Protein AF-A0A5B7UZH3-F1 (afdb_monomer)

Radius of gyration: 32.13 Å; Cα contacts (8 Å, |Δi|>4): 38; chains: 1; bounding box: 110×50×33 Å

pLDDT: mean 80.74, std 13.93, range [48.56, 95.25]

Mean predicted aligned error: 13.32 Å

Foldseek 3Di:
DPPVVVVVVVVVVVVVLQVLVCVQQVDGDAADCLVPDPVCSVVVVVVCSVVLSPDDNVVSVVVRVVRVVNNVVSVVVVCVVPPPPPPPPPPPPDPDDDDPPPPDDDDDDD

Sequence (110 aa):
MAPGSAYTAAATALRAAHAAYESRFGHAFVICLDATAPSEALDHLLASLRDRLGNDPEEELAVAADELRRAARARLTRLVHNWPEISVPRPSRQPDPPRPTRSDSPYVPV

Solvent-accessible surface area (backbone atoms only — not comparable to full-atom values): 6925 Å² total; per-residue (Å²): 132,62,72,69,60,56,52,52,50,51,54,48,52,52,51,51,51,52,52,53,42,28,73,72,63,75,46,81,92,59,77,54,56,88,88,46,56,81,89,46,38,62,59,51,50,54,52,51,53,60,54,56,67,71,49,54,64,71,60,43,51,54,52,38,52,50,23,48,51,49,40,50,49,54,50,49,51,52,49,64,73,64,51,71,80,76,74,69,76,72,76,74,80,70,76,77,77,79,76,81,79,84,76,84,80,89,83,82,82,133

Structure (mmCIF, N/CA/C/O backbone):
data_AF-A0A5B7UZH3-F1
#
_entry.id   AF-A0A5B7UZH3-F1
#
loop_
_atom_site.group_PDB
_atom_site.id
_atom_site.type_symbol
_atom_site.label_atom_id
_atom_site.label_alt_id
_atom_site.label_comp_id
_atom_site.label_asym_id
_atom_site.label_entity_id
_atom_site.label_seq_id
_atom_site.pdbx_PDB_ins_code
_atom_site.Cartn_x
_atom_site.Cartn_y
_atom_site.Cartn_z
_atom_site.occupancy
_atom_site.B_iso_or_equiv
_atom_site.auth_seq_id
_atom_site.auth_comp_id
_atom_site.auth_asym_id
_atom_site.auth_atom_id
_atom_site.pdbx_PDB_model_num
ATOM 1 N N . MET A 1 1 ? -21.739 18.594 -14.049 1.00 48.56 1 MET A N 1
ATOM 2 C CA . MET A 1 1 ? -20.705 18.440 -13.002 1.00 48.56 1 MET A CA 1
ATOM 3 C C . MET A 1 1 ? -19.355 18.493 -13.698 1.00 48.56 1 MET A C 1
ATOM 5 O O . MET A 1 1 ? -19.116 17.663 -14.564 1.00 48.56 1 MET A O 1
ATOM 9 N N . ALA A 1 2 ? -18.550 19.531 -13.459 1.00 52.09 2 ALA A N 1
ATOM 10 C CA . ALA A 1 2 ? -17.268 19.679 -14.149 1.00 52.09 2 ALA A CA 1
ATOM 11 C C . ALA A 1 2 ? -16.309 18.552 -13.713 1.00 52.09 2 ALA A C 1
ATOM 13 O O . ALA A 1 2 ? -16.268 18.246 -12.519 1.00 52.09 2 ALA A O 1
ATOM 14 N N . PRO A 1 3 ? -15.524 17.952 -14.627 1.00 57.19 3 PRO A N 1
ATOM 15 C CA . PRO A 1 3 ? -14.655 16.807 -14.323 1.00 57.19 3 PRO A CA 1
ATOM 16 C C . PRO A 1 3 ? -13.664 17.072 -13.171 1.00 57.19 3 PRO A C 1
ATOM 18 O O . PRO A 1 3 ? -13.285 16.147 -12.457 1.00 57.19 3 PRO A O 1
ATOM 21 N N . GLY A 1 4 ? -13.329 18.341 -12.905 1.00 61.81 4 GLY A N 1
ATOM 22 C CA . GLY A 1 4 ? -12.501 18.741 -11.765 1.00 61.81 4 GLY A CA 1
ATOM 23 C C . GLY A 1 4 ? -13.113 18.468 -10.383 1.00 61.81 4 GLY A C 1
ATOM 24 O O . GLY A 1 4 ? -12.364 18.185 -9.454 1.00 61.81 4 GLY A O 1
ATOM 25 N N . SER A 1 5 ? -14.444 18.485 -10.218 1.00 64.19 5 SER A N 1
ATOM 26 C CA . SER A 1 5 ? -15.065 18.240 -8.900 1.00 64.19 5 SER A CA 1
ATOM 27 C C . SER A 1 5 ? -15.171 16.750 -8.553 1.00 64.19 5 SER A C 1
ATOM 29 O O . SER A 1 5 ? -15.181 16.382 -7.381 1.00 64.19 5 SER A O 1
ATOM 31 N N . ALA A 1 6 ? -15.247 15.878 -9.561 1.00 65.69 6 ALA A N 1
ATOM 32 C CA . ALA A 1 6 ? -15.199 14.431 -9.357 1.00 65.69 6 ALA A CA 1
ATOM 33 C C . ALA A 1 6 ? -13.780 13.983 -8.968 1.00 65.69 6 ALA A C 1
ATOM 35 O O . ALA A 1 6 ? -13.614 13.154 -8.076 1.00 65.69 6 ALA A O 1
ATOM 36 N N . TYR A 1 7 ? -12.755 14.599 -9.568 1.00 77.25 7 TYR A N 1
ATOM 37 C CA . TYR A 1 7 ? -11.355 14.354 -9.220 1.00 77.25 7 TYR A CA 1
ATOM 38 C C . TYR A 1 7 ? -11.030 14.759 -7.772 1.00 77.25 7 TYR A C 1
ATOM 40 O O . TYR A 1 7 ? -10.359 14.019 -7.053 1.00 77.25 7 TYR A O 1
ATOM 48 N N . THR A 1 8 ? -11.555 15.893 -7.292 1.00 81.31 8 THR A N 1
ATOM 49 C CA . THR A 1 8 ? -11.352 16.323 -5.897 1.00 81.31 8 THR A CA 1
ATOM 50 C C . THR A 1 8 ? -12.084 15.434 -4.892 1.00 81.31 8 THR A C 1
ATOM 52 O O . THR A 1 8 ? -11.525 15.135 -3.832 1.00 81.31 8 THR A O 1
ATOM 55 N N . ALA A 1 9 ? -13.288 14.958 -5.225 1.00 82.06 9 ALA A N 1
ATOM 56 C CA . ALA A 1 9 ? -14.021 13.993 -4.408 1.00 82.06 9 ALA A CA 1
ATOM 57 C C . ALA A 1 9 ? -13.272 12.652 -4.315 1.00 82.06 9 ALA A C 1
ATOM 59 O O . ALA A 1 9 ? -13.053 12.149 -3.213 1.00 82.06 9 ALA A O 1
ATOM 60 N N . ALA A 1 10 ? -12.790 12.124 -5.445 1.00 80.75 10 ALA A N 1
ATOM 61 C CA . ALA A 1 10 ? -11.999 10.894 -5.487 1.00 80.75 10 ALA A CA 1
ATOM 62 C C . ALA A 1 10 ? -10.692 11.014 -4.683 1.00 80.75 10 ALA A C 1
ATOM 64 O O . ALA A 1 10 ? -10.387 10.152 -3.860 1.00 80.75 10 ALA A O 1
ATOM 65 N N . ALA A 1 11 ? -9.957 12.118 -4.845 1.00 83.25 11 ALA A N 1
ATOM 66 C CA . ALA A 1 11 ? -8.736 12.371 -4.082 1.00 83.25 11 ALA A CA 1
ATOM 67 C C . ALA A 1 11 ? -9.003 12.482 -2.570 1.00 83.25 11 ALA A C 1
ATOM 69 O O . ALA A 1 11 ? -8.182 12.065 -1.756 1.00 83.25 11 ALA A O 1
ATOM 70 N N . THR A 1 12 ? -10.155 13.033 -2.182 1.00 88.69 12 THR A N 1
ATOM 71 C CA . THR A 1 12 ? -10.569 13.119 -0.775 1.00 88.69 12 THR A CA 1
ATOM 72 C C . THR A 1 12 ? -10.903 11.747 -0.206 1.00 88.69 12 THR A C 1
ATOM 74 O O . THR A 1 12 ? -10.424 11.416 0.875 1.00 88.69 12 THR A O 1
ATOM 77 N N . ALA A 1 13 ? -11.659 10.934 -0.945 1.00 86.38 13 ALA A N 1
ATOM 78 C CA . ALA A 1 13 ? -11.993 9.575 -0.538 1.00 86.38 13 ALA A CA 1
ATOM 79 C C . ALA A 1 13 ? -10.739 8.703 -0.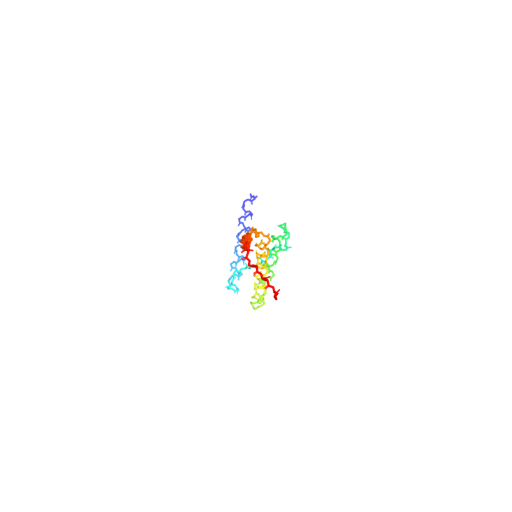368 1.00 86.38 13 ALA A C 1
ATOM 81 O O . ALA A 1 13 ? -10.621 7.991 0.627 1.00 86.38 13 ALA A O 1
ATOM 82 N N . LEU A 1 14 ? -9.767 8.812 -1.281 1.00 86.56 14 LEU A N 1
ATOM 83 C CA . LEU A 1 14 ? -8.501 8.084 -1.172 1.00 86.56 14 LEU A CA 1
ATOM 84 C C . LEU A 1 14 ? -7.699 8.507 0.069 1.00 86.56 14 LEU A C 1
ATOM 86 O O . LEU A 1 14 ? -7.221 7.653 0.812 1.00 86.56 14 LEU A O 1
ATOM 90 N N . ARG A 1 15 ? -7.603 9.817 0.343 1.00 89.06 15 ARG A N 1
ATOM 91 C CA . ARG A 1 15 ? -6.957 10.317 1.570 1.00 89.06 15 ARG A CA 1
ATOM 92 C C . ARG A 1 15 ? -7.653 9.818 2.833 1.00 89.06 15 ARG A C 1
ATOM 94 O O . ARG A 1 15 ? -6.975 9.425 3.775 1.00 89.06 15 ARG A O 1
ATOM 101 N N . ALA A 1 16 ? -8.985 9.818 2.851 1.00 89.56 16 ALA A N 1
ATOM 102 C CA . ALA A 1 16 ? -9.753 9.311 3.983 1.00 89.56 16 ALA A CA 1
ATOM 103 C C . ALA A 1 16 ? -9.506 7.811 4.210 1.00 89.56 16 ALA A C 1
ATOM 105 O O . ALA A 1 16 ? -9.350 7.390 5.352 1.00 89.56 16 ALA A O 1
ATOM 106 N N . ALA A 1 17 ? -9.404 7.019 3.139 1.00 88.06 17 ALA A N 1
ATOM 107 C CA . ALA A 1 17 ? -9.099 5.594 3.235 1.00 88.06 17 ALA A CA 1
ATOM 108 C C . ALA A 1 17 ? -7.687 5.333 3.790 1.00 88.06 17 ALA A C 1
ATOM 110 O O . ALA A 1 17 ? -7.528 4.478 4.657 1.00 88.06 17 ALA A O 1
ATOM 111 N N . HIS A 1 18 ? -6.677 6.100 3.362 1.00 89.81 18 HIS A N 1
ATOM 112 C CA . HIS A 1 18 ? -5.330 6.011 3.942 1.00 89.81 18 HIS A CA 1
ATOM 113 C C . HIS A 1 18 ? -5.310 6.416 5.421 1.00 89.81 18 HIS A C 1
ATOM 115 O O . HIS A 1 18 ? -4.722 5.711 6.232 1.00 89.81 18 HIS A O 1
ATOM 121 N N . ALA A 1 19 ? -6.001 7.497 5.795 1.00 89.94 19 ALA A N 1
ATOM 122 C CA . ALA A 1 19 ? -6.086 7.926 7.191 1.00 89.94 19 ALA A CA 1
ATOM 123 C C . ALA A 1 19 ? -6.793 6.884 8.077 1.00 89.94 19 ALA A C 1
ATOM 125 O O . ALA A 1 19 ? -6.362 6.627 9.199 1.00 89.94 19 ALA A O 1
ATOM 126 N N . ALA A 1 20 ? -7.856 6.252 7.570 1.00 88.94 20 ALA A N 1
ATOM 127 C CA . ALA A 1 20 ? -8.537 5.163 8.265 1.00 88.94 20 ALA A CA 1
ATOM 128 C C . ALA A 1 20 ? -7.623 3.941 8.443 1.00 88.94 20 ALA A C 1
ATOM 130 O O . ALA A 1 20 ? -7.606 3.338 9.514 1.00 88.94 20 ALA A O 1
ATOM 131 N N . TYR A 1 21 ? -6.839 3.607 7.417 1.00 91.25 21 TYR A N 1
ATOM 132 C CA . TYR A 1 21 ? -5.861 2.526 7.473 1.00 91.25 21 TYR A CA 1
ATOM 133 C C . TYR A 1 21 ? -4.769 2.811 8.515 1.00 91.25 21 TYR A C 1
ATOM 135 O O . TYR A 1 21 ? -4.545 2.000 9.410 1.00 91.25 21 TYR A O 1
ATOM 143 N N . GLU A 1 22 ? -4.149 3.991 8.466 1.00 90.94 22 GLU A N 1
ATOM 144 C CA . GLU A 1 22 ? -3.114 4.396 9.425 1.00 90.94 22 GLU A CA 1
ATOM 145 C C . GLU A 1 22 ? -3.653 4.423 10.860 1.00 90.94 22 GLU A C 1
ATOM 147 O O . GLU A 1 22 ? -2.991 3.941 11.776 1.00 90.94 22 GLU A O 1
ATOM 152 N N . SER A 1 23 ? -4.880 4.913 11.058 1.00 90.12 23 SER A N 1
ATOM 153 C CA . SER A 1 23 ? -5.529 4.919 12.372 1.00 90.12 23 SER A CA 1
ATOM 154 C C . SER A 1 23 ? -5.816 3.515 12.909 1.00 90.12 23 SER A C 1
ATOM 156 O O . SER A 1 23 ? -5.871 3.350 14.126 1.00 90.12 23 SER A O 1
ATOM 158 N N . ARG A 1 24 ? -6.054 2.526 12.038 1.00 89.25 24 ARG A N 1
ATOM 159 C CA . ARG A 1 24 ? -6.367 1.145 12.435 1.00 89.25 24 ARG A CA 1
ATOM 160 C C . ARG A 1 24 ? -5.108 0.327 12.705 1.00 89.25 24 ARG A C 1
ATOM 162 O O . ARG A 1 24 ? -5.069 -0.403 13.689 1.00 89.25 24 ARG A O 1
ATOM 169 N N . PHE A 1 25 ? -4.104 0.440 11.839 1.00 90.31 25 PHE A N 1
ATOM 170 C CA . PHE A 1 25 ? -2.932 -0.441 11.849 1.00 90.31 25 PHE A CA 1
ATOM 171 C C . PHE A 1 25 ? -1.663 0.218 12.408 1.00 90.31 25 PHE A C 1
ATOM 173 O O . PHE A 1 25 ? -0.702 -0.473 12.734 1.00 90.31 25 PHE A O 1
ATOM 180 N N . GLY A 1 26 ? -1.632 1.546 12.548 1.00 89.69 26 GLY A N 1
ATOM 181 C CA . GLY A 1 26 ? -0.482 2.276 13.094 1.00 89.69 26 GLY A CA 1
ATOM 182 C C . GLY A 1 26 ? 0.717 2.376 12.144 1.00 89.69 26 GLY A C 1
ATOM 183 O O . GLY A 1 26 ? 1.794 2.801 12.559 1.00 89.69 26 GLY A O 1
ATOM 184 N N . HIS A 1 27 ? 0.552 2.003 10.873 1.00 89.44 27 HIS A N 1
ATOM 185 C CA . HIS A 1 27 ? 1.571 2.136 9.835 1.00 89.44 27 HIS A CA 1
ATOM 186 C C . HIS A 1 27 ? 0.967 2.581 8.502 1.00 89.44 27 HIS A C 1
ATOM 188 O O . HIS A 1 27 ? -0.230 2.438 8.257 1.00 89.44 27 HIS A O 1
ATOM 194 N N . ALA A 1 28 ? 1.817 3.122 7.627 1.00 88.62 28 ALA A N 1
ATOM 195 C CA . ALA A 1 28 ? 1.415 3.512 6.282 1.00 88.62 28 ALA A CA 1
ATOM 196 C C . ALA A 1 28 ? 1.048 2.282 5.435 1.00 88.62 28 ALA A C 1
ATOM 198 O O . ALA A 1 28 ? 1.615 1.196 5.602 1.00 88.62 28 ALA A O 1
ATOM 199 N N . PHE A 1 2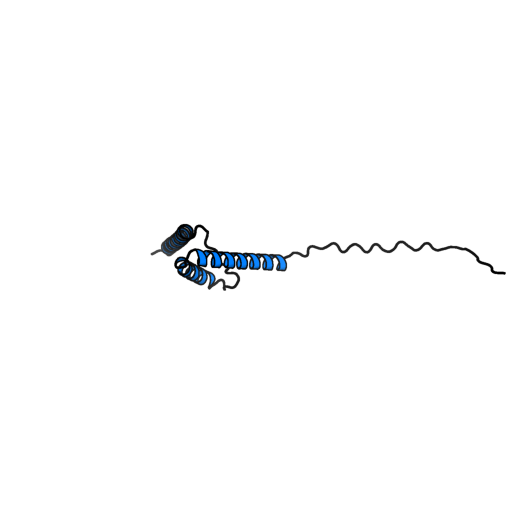9 ? 0.122 2.469 4.497 1.00 90.62 29 PHE A N 1
ATOM 200 C CA . PHE A 1 29 ? -0.235 1.444 3.522 1.00 90.62 29 PHE A CA 1
ATOM 201 C C . PHE A 1 29 ? 0.907 1.244 2.519 1.00 90.62 29 PHE A C 1
ATOM 203 O O . PHE A 1 29 ? 1.350 2.192 1.867 1.00 90.62 29 PHE A O 1
ATOM 210 N N . VAL A 1 30 ? 1.376 0.002 2.379 1.00 91.62 30 VAL A N 1
ATOM 211 C CA . VAL A 1 30 ? 2.442 -0.361 1.436 1.00 91.62 30 VAL A CA 1
ATOM 212 C C . VAL A 1 30 ? 1.982 -1.501 0.543 1.00 91.62 30 VAL A C 1
ATOM 214 O O . VAL A 1 30 ? 1.498 -2.518 1.035 1.00 91.62 30 VAL A O 1
ATOM 217 N N . ILE A 1 31 ? 2.176 -1.334 -0.764 1.00 92.56 31 ILE A N 1
ATOM 218 C CA . ILE A 1 31 ? 1.900 -2.337 -1.792 1.00 92.56 31 ILE A CA 1
ATOM 219 C C . ILE A 1 31 ? 2.982 -2.285 -2.876 1.00 92.56 31 ILE A C 1
ATOM 221 O O . ILE A 1 31 ? 3.441 -1.208 -3.267 1.00 92.56 31 ILE A O 1
ATOM 225 N N . CYS A 1 32 ? 3.403 -3.448 -3.358 1.00 92.62 32 CYS A N 1
ATOM 226 C CA . CYS A 1 32 ? 4.302 -3.592 -4.487 1.00 92.62 32 CYS A CA 1
ATOM 227 C C . CYS A 1 32 ? 3.494 -3.738 -5.782 1.00 92.62 32 CYS A C 1
ATOM 229 O O . CYS A 1 32 ? 2.798 -4.728 -5.980 1.00 92.62 32 CYS A O 1
ATOM 231 N N . LEU A 1 33 ? 3.629 -2.770 -6.690 1.00 92.12 33 LEU A N 1
ATOM 232 C CA . LEU A 1 33 ? 2.938 -2.760 -7.989 1.00 92.12 33 LEU A CA 1
ATOM 233 C C . LEU A 1 33 ? 3.866 -3.098 -9.165 1.00 92.12 33 LEU A C 1
ATOM 235 O O . LEU A 1 33 ? 3.471 -2.971 -10.316 1.00 92.12 33 LEU A O 1
ATOM 239 N N . ASP A 1 34 ? 5.101 -3.534 -8.901 1.00 87.69 34 ASP A N 1
ATOM 240 C CA . ASP A 1 34 ? 6.096 -3.805 -9.953 1.00 87.69 34 ASP A CA 1
ATOM 241 C C . ASP A 1 34 ? 5.691 -4.929 -10.912 1.00 87.69 34 ASP A C 1
ATOM 243 O O . ASP A 1 34 ? 6.164 -4.968 -12.045 1.00 87.69 34 ASP A O 1
ATOM 247 N N . ALA A 1 35 ? 4.833 -5.845 -10.458 1.00 84.88 35 ALA A N 1
ATOM 248 C CA . ALA A 1 35 ? 4.300 -6.936 -11.270 1.00 84.88 35 ALA A CA 1
ATOM 249 C C . ALA A 1 35 ? 2.935 -6.607 -11.903 1.00 84.88 35 ALA A C 1
ATOM 251 O O . ALA A 1 35 ? 2.387 -7.435 -12.626 1.00 84.88 35 ALA A O 1
ATOM 252 N N . THR A 1 36 ? 2.373 -5.428 -11.627 1.00 89.50 36 THR A N 1
ATOM 253 C CA . THR A 1 36 ? 1.046 -5.020 -12.096 1.00 89.50 36 THR A CA 1
ATOM 254 C C . THR A 1 36 ? 1.183 -4.119 -13.318 1.00 89.50 36 THR A C 1
ATOM 256 O O . THR A 1 36 ? 2.010 -3.206 -13.345 1.00 89.50 36 THR A O 1
ATOM 259 N N . ALA A 1 37 ? 0.355 -4.346 -14.340 1.00 89.81 37 ALA A N 1
ATOM 260 C CA . ALA A 1 37 ? 0.327 -3.470 -15.504 1.00 89.81 37 ALA A CA 1
ATOM 261 C C . ALA A 1 37 ? -0.052 -2.033 -15.083 1.00 89.81 37 ALA A C 1
ATOM 263 O O . ALA A 1 37 ? -0.935 -1.863 -14.239 1.00 89.81 37 ALA A O 1
ATOM 264 N N . PRO A 1 38 ? 0.537 -0.977 -15.678 1.00 89.00 38 PRO A N 1
ATOM 265 C CA . PRO A 1 38 ? 0.235 0.405 -15.295 1.00 89.00 38 PRO A CA 1
ATOM 266 C C . PRO A 1 38 ? -1.252 0.772 -15.394 1.00 89.00 38 PRO A C 1
ATOM 268 O O . PRO A 1 38 ? -1.738 1.578 -14.604 1.00 89.00 38 PRO A O 1
ATOM 271 N N . SER A 1 39 ? -1.978 0.168 -16.339 1.00 91.06 39 SER A N 1
ATOM 272 C CA . SER A 1 39 ? -3.426 0.341 -16.505 1.00 91.06 39 SER A CA 1
ATOM 273 C C . SER A 1 39 ? -4.245 -0.270 -15.368 1.00 91.06 39 SER A C 1
ATOM 275 O O . SER A 1 39 ? -5.323 0.223 -15.070 1.00 91.06 39 SER A O 1
ATOM 277 N N . GLU A 1 40 ? -3.734 -1.322 -14.733 1.00 91.44 40 GLU A N 1
ATOM 278 C CA . GLU A 1 40 ? -4.411 -2.076 -13.671 1.00 91.44 40 GLU A CA 1
ATOM 279 C C . GLU A 1 40 ? -3.932 -1.664 -12.274 1.00 91.44 40 GLU A C 1
ATOM 281 O O . GLU A 1 40 ? -4.567 -1.988 -11.274 1.00 91.44 40 GLU A O 1
ATOM 286 N N . ALA A 1 41 ? -2.821 -0.927 -12.184 1.00 89.31 41 ALA A N 1
ATOM 287 C CA . ALA A 1 41 ? -2.195 -0.527 -10.928 1.00 89.31 41 ALA A CA 1
ATOM 288 C C . ALA A 1 41 ? -3.158 0.215 -9.989 1.00 89.31 41 ALA A C 1
ATOM 290 O O . ALA A 1 41 ? -3.144 -0.022 -8.781 1.00 89.31 41 ALA A O 1
ATOM 291 N N . LEU A 1 42 ? -4.011 1.090 -10.535 1.00 88.50 42 LEU A N 1
ATOM 292 C CA . LEU A 1 42 ? -4.997 1.819 -9.738 1.00 88.50 42 LEU A CA 1
ATOM 293 C C . LEU A 1 42 ? -6.082 0.887 -9.188 1.00 88.50 42 LEU A C 1
ATOM 295 O O . LEU A 1 42 ? -6.383 0.941 -7.996 1.00 88.50 42 LEU A O 1
ATOM 299 N N . ASP A 1 43 ? -6.643 0.026 -10.034 1.00 90.19 43 ASP A N 1
ATOM 300 C CA . ASP A 1 43 ? -7.690 -0.913 -9.628 1.00 90.19 43 ASP A CA 1
ATOM 301 C C . ASP A 1 43 ? -7.155 -1.916 -8.603 1.00 90.19 43 ASP A C 1
ATOM 303 O O . ASP A 1 43 ? -7.807 -2.178 -7.591 1.00 90.19 43 ASP A O 1
ATOM 307 N N . HIS A 1 44 ? -5.927 -2.400 -8.801 1.00 91.19 44 HIS A N 1
ATOM 308 C CA . HIS A 1 44 ? -5.258 -3.302 -7.873 1.00 91.19 44 HIS A CA 1
ATOM 309 C C . HIS A 1 44 ? -4.966 -2.640 -6.521 1.00 91.19 44 HIS A C 1
ATOM 311 O O . HIS A 1 44 ? -5.192 -3.252 -5.475 1.00 91.19 44 HIS A O 1
ATOM 317 N N . LEU A 1 45 ? -4.526 -1.376 -6.521 1.00 91.69 45 LEU A N 1
ATOM 318 C CA . LEU A 1 45 ? -4.338 -0.592 -5.299 1.00 91.69 45 LEU A CA 1
ATOM 319 C C . LEU A 1 45 ? -5.659 -0.447 -4.543 1.00 91.69 45 LEU A C 1
ATOM 321 O O . LEU A 1 45 ? -5.712 -0.735 -3.349 1.00 91.69 45 LEU A O 1
ATOM 325 N N . LEU A 1 46 ? -6.728 -0.027 -5.224 1.00 90.94 46 LEU A N 1
ATOM 326 C CA . LEU A 1 46 ? -8.032 0.195 -4.596 1.00 90.94 46 LEU A CA 1
ATOM 327 C C . LEU A 1 46 ? -8.653 -1.103 -4.072 1.00 90.94 46 LEU A C 1
ATOM 329 O O . LEU A 1 46 ? -9.241 -1.094 -2.990 1.00 90.94 46 LEU A O 1
ATOM 333 N N . ALA A 1 47 ? -8.528 -2.205 -4.814 1.00 91.25 47 ALA A N 1
ATOM 334 C CA . ALA A 1 47 ? -8.976 -3.520 -4.371 1.00 91.25 47 ALA A CA 1
ATOM 335 C C . ALA A 1 47 ? -8.212 -3.961 -3.116 1.00 91.25 47 ALA A C 1
ATOM 337 O O . ALA A 1 47 ? -8.834 -4.268 -2.102 1.00 91.25 47 ALA A O 1
ATOM 338 N N . SER A 1 48 ? -6.880 -3.880 -3.148 1.00 91.50 48 SER A N 1
ATOM 339 C CA . SER A 1 48 ? -6.024 -4.268 -2.023 1.00 91.50 48 SER A CA 1
ATOM 340 C C . SER A 1 48 ? -6.270 -3.415 -0.782 1.00 91.50 48 SER A C 1
ATOM 342 O O . SER A 1 48 ? -6.285 -3.934 0.327 1.00 91.50 48 SER A O 1
ATOM 344 N N . 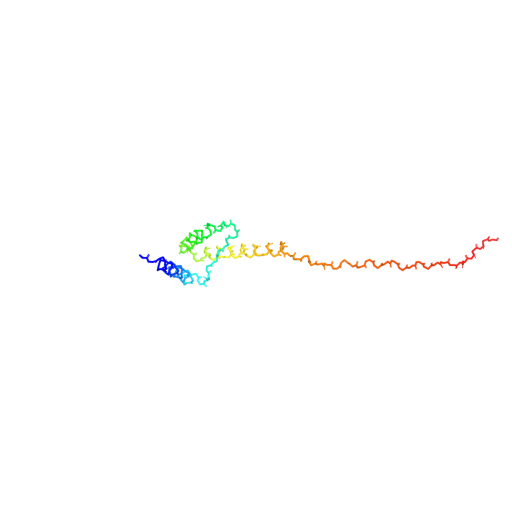LEU A 1 49 ? -6.484 -2.107 -0.948 1.00 90.75 49 LEU A N 1
ATOM 345 C CA . LEU A 1 49 ? -6.769 -1.203 0.165 1.00 90.75 49 LEU A CA 1
ATOM 346 C C . LEU A 1 49 ? -8.103 -1.541 0.841 1.00 90.75 49 LEU A C 1
ATOM 348 O O . LEU A 1 49 ? -8.194 -1.519 2.065 1.00 90.75 49 LEU A O 1
ATOM 352 N N . ARG A 1 50 ? -9.140 -1.853 0.053 1.00 88.75 50 ARG A N 1
ATOM 353 C CA . ARG A 1 50 ? -10.461 -2.232 0.578 1.00 88.75 50 ARG A CA 1
ATOM 354 C C . ARG A 1 50 ? -10.425 -3.569 1.306 1.00 88.75 50 ARG A C 1
ATOM 356 O O . ARG A 1 50 ? -11.024 -3.672 2.369 1.00 88.75 50 ARG A O 1
ATOM 363 N N . ASP A 1 51 ? -9.726 -4.545 0.739 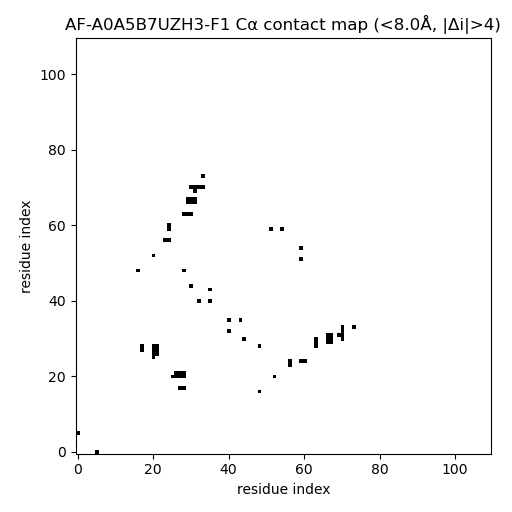1.00 89.12 51 ASP A N 1
ATOM 364 C CA . ASP A 1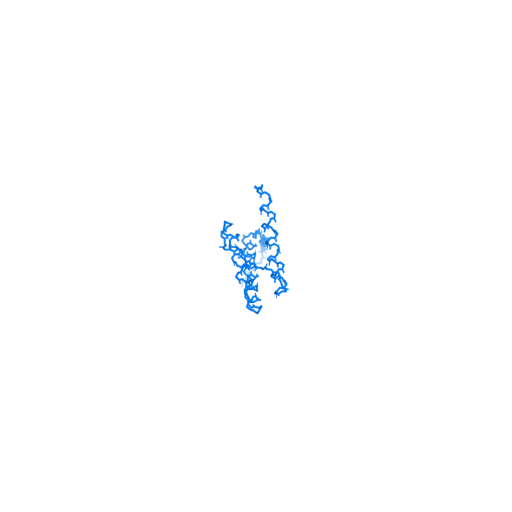 51 ? -9.588 -5.884 1.310 1.00 89.12 51 ASP A CA 1
ATOM 365 C C . ASP A 1 51 ? -8.826 -5.830 2.643 1.00 89.12 51 ASP A C 1
ATOM 367 O O . ASP A 1 51 ? -9.339 -6.213 3.691 1.00 89.12 51 ASP A O 1
ATOM 371 N N . ARG A 1 52 ? -7.658 -5.179 2.641 1.00 88.56 52 ARG A N 1
ATOM 372 C CA . ARG A 1 52 ? -6.770 -5.074 3.809 1.00 88.56 52 ARG A CA 1
ATOM 373 C C . ARG A 1 52 ? -7.324 -4.226 4.945 1.00 88.56 52 ARG A C 1
ATOM 375 O O . ARG A 1 52 ? -6.991 -4.457 6.099 1.00 88.56 52 ARG A O 1
ATOM 382 N N . LEU A 1 53 ? -8.219 -3.280 4.659 1.00 87.44 53 LEU A N 1
ATOM 383 C CA . LEU A 1 53 ? -8.977 -2.585 5.706 1.00 87.44 53 LEU A CA 1
ATOM 384 C C . LEU A 1 53 ? -9.887 -3.528 6.512 1.00 87.44 53 LEU A C 1
ATOM 386 O O . LEU A 1 53 ? -10.273 -3.173 7.626 1.00 87.44 53 LEU A O 1
ATOM 390 N N . GLY A 1 54 ? -10.238 -4.696 5.966 1.00 87.38 54 GLY A N 1
ATOM 391 C CA . GLY A 1 54 ? -10.993 -5.746 6.646 1.00 87.38 54 GLY A CA 1
ATOM 392 C C . GLY A 1 54 ? -10.145 -6.660 7.534 1.00 87.38 54 GLY A C 1
ATOM 393 O O . GLY A 1 54 ? -10.694 -7.212 8.486 1.00 87.38 54 GLY A O 1
ATOM 394 N N . ASN A 1 55 ? -8.837 -6.765 7.278 1.00 88.44 55 ASN A N 1
ATOM 395 C CA . ASN A 1 55 ? -7.941 -7.724 7.931 1.00 88.44 55 ASN A CA 1
ATOM 396 C C . ASN A 1 55 ? -7.717 -7.442 9.422 1.00 88.44 55 ASN A C 1
ATOM 398 O O . ASN A 1 55 ? -7.821 -6.301 9.901 1.00 88.44 55 ASN A O 1
ATOM 402 N N . ASP A 1 56 ? -7.348 -8.492 10.154 1.00 89.06 56 ASP A N 1
ATOM 403 C CA . ASP A 1 56 ? -6.859 -8.359 11.521 1.00 89.06 56 ASP A CA 1
ATOM 404 C C . ASP A 1 56 ? -5.458 -7.718 11.539 1.00 89.06 56 ASP A C 1
ATOM 406 O O . ASP A 1 56 ? -4.667 -7.929 10.616 1.00 89.06 56 ASP A O 1
ATOM 410 N N . PRO A 1 57 ? -5.103 -6.936 12.578 1.00 87.62 57 PRO A N 1
ATOM 411 C CA . PRO A 1 57 ? -3.827 -6.220 12.611 1.00 87.62 57 PRO A CA 1
ATOM 412 C C . PRO A 1 57 ? -2.584 -7.110 12.491 1.00 87.62 57 PRO A C 1
ATOM 414 O O . PRO A 1 57 ? -1.603 -6.702 11.878 1.00 87.62 57 PRO A O 1
ATOM 417 N N . GLU A 1 58 ? -2.605 -8.321 13.055 1.00 88.25 58 GLU A N 1
ATOM 418 C CA . GLU A 1 58 ? -1.469 -9.252 12.970 1.00 88.25 58 GLU A CA 1
ATOM 419 C C . GLU A 1 58 ? -1.262 -9.787 11.549 1.00 88.25 58 GLU A C 1
ATOM 421 O O . GLU A 1 58 ? -0.132 -9.828 11.055 1.00 88.25 58 GLU A O 1
ATOM 426 N N . GLU A 1 59 ? -2.353 -10.150 10.874 1.00 89.75 59 GLU A N 1
ATOM 427 C CA . GLU A 1 59 ? -2.328 -10.565 9.472 1.00 89.75 59 GLU A CA 1
ATOM 428 C C . GLU A 1 59 ? -1.850 -9.413 8.587 1.00 89.75 59 GLU A C 1
ATOM 430 O O . GLU A 1 59 ? -0.971 -9.580 7.740 1.00 89.75 59 GLU A O 1
ATOM 435 N N . GLU A 1 60 ? -2.355 -8.211 8.848 1.00 92.19 60 GLU A N 1
ATOM 436 C CA . GLU A 1 60 ? -2.002 -7.031 8.082 1.00 92.19 60 GLU A CA 1
ATOM 437 C C . GLU A 1 60 ? -0.526 -6.636 8.235 1.00 92.19 60 GLU A C 1
ATOM 439 O O . GLU A 1 60 ? 0.111 -6.245 7.255 1.00 92.19 60 GLU A O 1
ATOM 444 N N . LEU A 1 61 ? 0.058 -6.809 9.423 1.00 89.69 61 LEU A N 1
ATOM 445 C CA . LEU A 1 61 ? 1.493 -6.619 9.641 1.00 89.69 61 LEU A CA 1
ATOM 446 C C . LEU A 1 61 ? 2.332 -7.604 8.817 1.00 89.69 61 LEU A C 1
ATOM 448 O O . LEU A 1 61 ? 3.351 -7.211 8.238 1.00 89.69 61 LEU A O 1
ATOM 452 N N . ALA A 1 62 ? 1.914 -8.871 8.736 1.00 92.56 62 ALA A N 1
ATOM 453 C CA . ALA A 1 62 ? 2.596 -9.876 7.924 1.00 92.56 62 ALA A CA 1
ATOM 454 C C . ALA A 1 62 ? 2.529 -9.521 6.429 1.00 92.56 62 ALA A C 1
ATOM 456 O O . ALA A 1 62 ? 3.561 -9.512 5.749 1.00 92.56 62 ALA A O 1
ATOM 457 N N . VAL A 1 63 ? 1.344 -9.137 5.943 1.00 92.25 63 VAL A N 1
ATOM 458 C CA . VAL A 1 63 ? 1.127 -8.696 4.557 1.00 92.25 63 VAL A CA 1
ATOM 459 C C . VAL A 1 63 ? 1.948 -7.444 4.246 1.00 92.25 63 VAL A C 1
ATOM 461 O O . VAL A 1 63 ? 2.662 -7.403 3.244 1.00 92.25 63 VAL A O 1
ATOM 464 N N . ALA A 1 64 ? 1.918 -6.430 5.112 1.00 91.62 64 ALA A N 1
ATOM 465 C CA . ALA A 1 64 ? 2.676 -5.196 4.924 1.00 91.62 64 ALA A CA 1
ATOM 466 C C . ALA A 1 64 ? 4.191 -5.448 4.876 1.00 91.62 64 ALA A C 1
ATOM 468 O O . ALA A 1 64 ? 4.891 -4.864 4.043 1.00 91.62 64 ALA A O 1
ATOM 469 N N . ALA A 1 65 ? 4.704 -6.344 5.725 1.00 92.69 65 ALA A N 1
ATOM 470 C CA . ALA A 1 65 ? 6.107 -6.739 5.705 1.00 92.69 65 ALA A CA 1
ATOM 471 C C . ALA A 1 65 ? 6.489 -7.441 4.391 1.00 92.69 65 ALA A C 1
ATOM 473 O O . ALA A 1 65 ? 7.555 -7.166 3.833 1.00 92.69 65 ALA A O 1
ATOM 474 N N . ASP A 1 66 ? 5.628 -8.310 3.864 1.00 94.00 66 ASP A N 1
ATOM 475 C CA . ASP A 1 66 ? 5.860 -8.980 2.58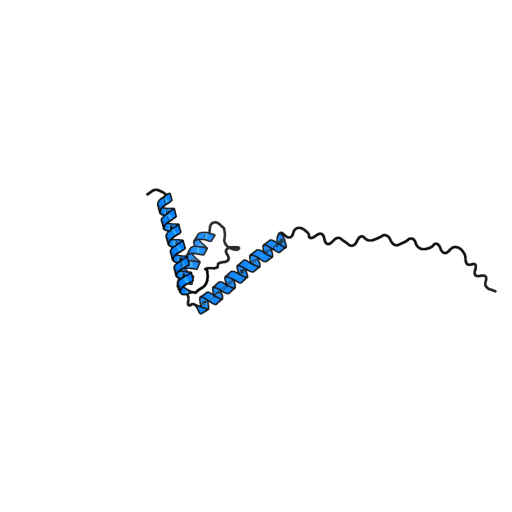3 1.00 94.00 66 ASP A CA 1
ATOM 476 C C . ASP A 1 66 ? 5.806 -8.020 1.395 1.00 94.00 66 ASP A C 1
ATOM 478 O O . ASP A 1 66 ? 6.672 -8.078 0.516 1.00 94.00 66 ASP A O 1
ATOM 482 N N . GLU A 1 67 ? 4.869 -7.075 1.390 1.00 95.25 67 GLU A N 1
ATOM 483 C CA . GLU A 1 67 ? 4.804 -6.028 0.370 1.00 95.25 67 GLU A CA 1
ATOM 484 C C . GLU A 1 67 ? 6.045 -5.125 0.393 1.00 95.25 67 GLU A C 1
ATOM 486 O O . GLU A 1 67 ? 6.626 -4.827 -0.656 1.00 95.25 67 GLU A O 1
ATOM 491 N N . LEU A 1 68 ? 6.537 -4.767 1.584 1.00 93.94 68 LEU A N 1
ATOM 492 C CA . LEU A 1 68 ? 7.807 -4.056 1.745 1.00 93.94 68 LEU A CA 1
ATOM 493 C C . LEU A 1 68 ? 8.991 -4.861 1.195 1.00 93.94 68 LEU A C 1
ATOM 495 O O . LEU A 1 68 ? 9.823 -4.306 0.470 1.00 93.94 68 LEU A O 1
ATOM 499 N N . ARG A 1 69 ? 9.070 -6.167 1.489 1.00 94.38 69 ARG A N 1
ATOM 500 C CA . ARG A 1 69 ? 10.118 -7.053 0.950 1.00 94.38 69 ARG A CA 1
ATOM 501 C C . ARG A 1 69 ? 10.068 -7.112 -0.573 1.00 94.38 69 ARG A C 1
ATOM 503 O O . ARG A 1 69 ? 11.114 -7.009 -1.218 1.00 94.38 69 ARG A O 1
ATOM 510 N N . ARG A 1 70 ? 8.874 -7.243 -1.159 1.00 94.25 70 ARG A N 1
ATOM 511 C CA . ARG A 1 70 ? 8.672 -7.252 -2.616 1.00 94.25 70 ARG A CA 1
ATOM 512 C C . ARG A 1 70 ? 9.127 -5.938 -3.240 1.00 94.25 70 ARG A C 1
ATOM 514 O O . ARG A 1 70 ? 9.928 -5.972 -4.172 1.00 94.25 70 ARG A O 1
ATOM 521 N N . ALA A 1 71 ? 8.706 -4.803 -2.684 1.00 92.25 71 ALA A N 1
ATOM 522 C CA . ALA A 1 71 ? 9.098 -3.481 -3.165 1.00 92.25 71 ALA A CA 1
ATOM 523 C C . ALA A 1 71 ? 10.616 -3.250 -3.058 1.00 92.25 71 ALA A C 1
ATOM 525 O O . ALA A 1 71 ? 11.237 -2.728 -3.987 1.00 92.25 71 ALA A O 1
ATOM 526 N N . ALA A 1 72 ? 11.239 -3.666 -1.952 1.00 93.25 72 ALA A N 1
ATOM 527 C CA . ALA A 1 72 ? 12.686 -3.584 -1.769 1.00 93.25 72 ALA A CA 1
ATOM 528 C C . ALA A 1 72 ? 13.436 -4.450 -2.791 1.00 93.25 72 ALA A C 1
ATOM 530 O O . ALA A 1 72 ? 14.361 -3.966 -3.443 1.00 93.25 72 ALA A O 1
ATOM 531 N N . ARG A 1 73 ? 13.003 -5.701 -2.993 1.00 93.88 73 ARG A N 1
ATOM 532 C CA . ARG A 1 73 ? 13.579 -6.607 -3.996 1.00 93.88 73 ARG A CA 1
ATOM 533 C C . ARG A 1 73 ? 13.490 -6.015 -5.399 1.00 93.88 73 ARG A C 1
ATOM 535 O O . ARG A 1 73 ? 14.495 -5.975 -6.096 1.00 93.88 73 ARG A O 1
ATOM 542 N N . ALA A 1 74 ? 12.321 -5.513 -5.780 1.00 91.62 74 ALA A N 1
ATOM 543 C CA . ALA A 1 74 ? 12.087 -4.829 -7.047 1.00 91.62 74 ALA A CA 1
ATOM 544 C C . ALA A 1 74 ? 13.086 -3.684 -7.288 1.00 91.62 74 ALA A C 1
ATOM 546 O O . ALA A 1 74 ? 13.727 -3.602 -8.338 1.00 91.62 74 ALA A O 1
ATOM 547 N N . ARG A 1 75 ? 13.276 -2.826 -6.279 1.00 91.00 75 ARG A N 1
ATOM 548 C CA . ARG A 1 75 ? 14.239 -1.716 -6.334 1.00 91.00 75 ARG A CA 1
ATOM 549 C C . ARG A 1 75 ? 15.678 -2.207 -6.475 1.00 91.00 75 ARG A C 1
ATOM 551 O O . ARG A 1 75 ? 16.411 -1.671 -7.300 1.00 91.00 75 ARG A O 1
ATOM 558 N N . LEU A 1 76 ? 16.074 -3.225 -5.709 1.00 92.69 76 LEU A N 1
ATOM 559 C CA . LEU A 1 76 ? 17.411 -3.821 -5.794 1.00 92.69 76 LEU A CA 1
ATOM 560 C C . LEU A 1 76 ? 17.664 -4.439 -7.171 1.00 92.69 76 LEU A C 1
ATOM 562 O O . LEU A 1 76 ? 18.709 -4.196 -7.764 1.00 92.69 76 LEU A O 1
ATOM 566 N N . THR A 1 77 ? 16.697 -5.179 -7.713 1.00 91.81 77 THR A N 1
ATOM 567 C CA . THR A 1 77 ? 16.769 -5.747 -9.062 1.00 91.81 77 THR A CA 1
ATOM 568 C C . THR A 1 77 ? 16.961 -4.651 -10.109 1.00 91.81 77 THR A C 1
ATOM 570 O O . THR A 1 77 ? 17.865 -4.752 -10.935 1.00 91.81 77 THR A O 1
ATOM 573 N N . ARG A 1 78 ? 16.190 -3.558 -10.035 1.00 88.88 78 ARG A N 1
ATOM 574 C CA . ARG A 1 78 ? 16.362 -2.402 -10.929 1.00 88.88 78 ARG A CA 1
ATOM 575 C C . ARG A 1 78 ? 17.736 -1.741 -10.781 1.00 88.88 78 ARG A C 1
ATOM 577 O O . ARG A 1 78 ? 18.329 -1.376 -11.789 1.00 88.88 78 ARG A O 1
ATOM 584 N N . LEU A 1 79 ? 18.263 -1.623 -9.562 1.00 89.94 79 LEU A N 1
ATOM 585 C CA . LEU A 1 79 ? 19.593 -1.054 -9.314 1.00 89.94 79 LEU A CA 1
ATOM 586 C C . LEU A 1 79 ? 20.718 -1.932 -9.878 1.00 89.94 79 LEU A C 1
ATOM 588 O O . LEU A 1 79 ? 21.654 -1.406 -10.466 1.00 89.94 79 LEU A O 1
ATOM 592 N N . VAL A 1 80 ? 20.619 -3.255 -9.720 1.00 90.88 80 VAL A N 1
ATOM 593 C CA . VAL A 1 80 ? 21.604 -4.212 -10.249 1.00 90.88 80 VAL A CA 1
ATOM 594 C C . VAL A 1 80 ? 21.569 -4.247 -11.777 1.00 90.88 80 VAL A C 1
ATOM 596 O O . VAL A 1 80 ? 22.623 -4.275 -12.404 1.00 90.88 80 VAL A O 1
ATOM 599 N N . HIS A 1 81 ? 20.382 -4.206 -12.391 1.00 86.00 81 HIS A N 1
ATOM 600 C CA . HIS A 1 81 ? 20.264 -4.147 -13.852 1.00 86.00 81 HIS A CA 1
ATOM 601 C C . HIS A 1 81 ? 20.760 -2.826 -14.439 1.00 86.00 81 HIS A C 1
ATOM 603 O O . HIS A 1 81 ? 21.372 -2.826 -15.502 1.00 86.00 81 HIS A O 1
ATOM 609 N N . ASN A 1 82 ? 20.521 -1.716 -13.743 1.00 82.31 82 ASN A N 1
ATOM 610 C CA . ASN A 1 82 ? 20.939 -0.387 -14.179 1.00 82.31 82 ASN A CA 1
ATOM 611 C C . ASN A 1 82 ? 22.295 0.014 -13.597 1.00 82.31 82 ASN A C 1
ATOM 613 O O . ASN A 1 82 ? 22.596 1.206 -13.551 1.00 82.31 82 ASN A O 1
ATOM 617 N N . TRP A 1 83 ? 23.093 -0.946 -13.120 1.00 73.44 83 TRP A N 1
ATOM 618 C CA . TRP A 1 83 ? 24.424 -0.657 -12.617 1.00 73.44 83 TRP A CA 1
ATOM 619 C C . TRP A 1 83 ? 25.267 -0.166 -13.798 1.00 73.44 83 TRP A C 1
ATOM 621 O O . TRP A 1 83 ? 25.557 -0.970 -14.691 1.00 73.44 83 TRP A O 1
ATOM 631 N N . PRO A 1 84 ? 25.644 1.130 -13.865 1.00 65.69 84 PRO A N 1
ATOM 632 C CA . PRO A 1 84 ? 26.664 1.533 -14.819 1.00 65.69 84 PRO A CA 1
ATOM 633 C C . PRO A 1 84 ? 27.875 0.680 -14.475 1.00 65.69 84 PRO A C 1
ATOM 635 O O . PRO A 1 84 ? 28.191 0.587 -13.289 1.00 65.69 84 PRO A O 1
ATOM 638 N N . GLU A 1 85 ? 28.473 -0.003 -15.460 1.00 60.94 85 GLU A N 1
ATOM 639 C CA . GLU A 1 85 ? 29.683 -0.798 -15.252 1.00 60.94 85 GLU A CA 1
ATOM 640 C C . GLU A 1 85 ? 30.596 -0.014 -14.313 1.00 60.94 85 GLU A C 1
ATOM 642 O O . GLU A 1 85 ? 31.199 0.985 -14.708 1.00 60.94 85 GLU A O 1
ATOM 647 N N . ILE A 1 86 ? 30.668 -0.414 -13.040 1.00 59.97 86 ILE A N 1
ATOM 648 C CA . ILE A 1 86 ? 31.777 0.020 -12.219 1.00 59.97 86 ILE A CA 1
ATOM 649 C C . ILE A 1 86 ? 32.926 -0.651 -12.924 1.00 59.97 86 ILE A C 1
ATOM 651 O O . ILE A 1 86 ? 33.098 -1.866 -12.817 1.00 59.97 86 ILE A O 1
ATOM 655 N N . SER A 1 87 ? 33.629 0.133 -13.739 1.00 60.75 87 SER A N 1
ATOM 656 C CA . SER A 1 87 ? 34.868 -0.279 -14.348 1.00 60.75 87 SER A CA 1
ATOM 657 C C . SER A 1 87 ? 35.769 -0.586 -13.168 1.00 60.75 87 SER A C 1
ATOM 659 O O . SER A 1 87 ? 36.376 0.308 -12.581 1.00 60.75 87 SER A O 1
ATOM 661 N N . VAL A 1 88 ? 35.796 -1.845 -12.747 1.00 64.75 88 VAL A N 1
ATOM 662 C CA . VAL A 1 88 ? 36.881 -2.342 -11.926 1.00 64.75 88 VAL A CA 1
ATOM 663 C C . VAL A 1 88 ? 38.087 -2.129 -12.830 1.00 64.75 88 VAL A C 1
ATOM 665 O O . VAL A 1 88 ? 38.135 -2.759 -13.894 1.00 64.75 88 VAL A O 1
ATOM 668 N N . PRO A 1 89 ? 38.996 -1.184 -12.520 1.00 59.78 89 PRO A N 1
ATOM 669 C CA . PRO A 1 89 ? 40.124 -0.948 -13.390 1.00 59.78 89 PRO A CA 1
ATOM 670 C C . PRO A 1 89 ? 40.890 -2.260 -13.415 1.00 59.78 89 PRO A C 1
ATOM 672 O O . PRO A 1 89 ? 41.405 -2.715 -12.392 1.00 59.78 89 PRO A O 1
ATOM 675 N N . ARG A 1 90 ? 40.874 -2.920 -14.576 1.00 60.97 90 ARG A N 1
ATOM 676 C CA . ARG A 1 90 ? 41.644 -4.135 -14.806 1.00 60.97 90 ARG A CA 1
ATOM 677 C C . ARG A 1 90 ? 43.077 -3.764 -14.430 1.00 60.97 90 ARG A C 1
ATOM 679 O O . ARG A 1 90 ? 43.574 -2.803 -15.021 1.00 60.97 90 ARG A O 1
ATOM 686 N N . PRO A 1 91 ? 43.713 -4.420 -13.440 1.00 61.00 91 PRO A N 1
ATOM 687 C CA . PRO A 1 91 ? 45.056 -4.037 -13.042 1.00 61.00 91 PRO A CA 1
ATOM 688 C C . PRO A 1 91 ? 45.912 -4.082 -14.299 1.00 61.00 91 PRO A C 1
ATOM 690 O O . PRO A 1 91 ? 45.966 -5.111 -14.980 1.00 61.00 91 PRO A O 1
ATOM 693 N N . SER A 1 92 ? 46.464 -2.924 -14.661 1.00 64.88 92 SER A N 1
ATOM 694 C CA . SER A 1 92 ? 47.304 -2.763 -15.835 1.00 64.88 92 SER A CA 1
ATOM 695 C C . SER A 1 92 ? 48.358 -3.853 -15.763 1.00 64.88 92 SER A C 1
ATOM 697 O O . SER A 1 92 ? 49.151 -3.875 -14.822 1.00 64.88 92 SER A O 1
ATOM 699 N N . ARG A 1 93 ? 48.330 -4.798 -16.707 1.00 64.44 93 ARG A N 1
ATOM 700 C CA . ARG A 1 93 ? 49.380 -5.805 -16.836 1.00 64.44 93 ARG A CA 1
ATOM 701 C C . ARG A 1 93 ? 50.642 -5.039 -17.205 1.00 64.44 93 ARG A C 1
ATOM 703 O O . ARG A 1 93 ? 50.864 -4.742 -18.375 1.00 64.44 93 ARG A O 1
ATOM 710 N N . GLN A 1 94 ? 51.395 -4.622 -16.195 1.00 66.38 94 GLN A N 1
ATOM 711 C CA . GLN A 1 94 ? 52.680 -3.979 -16.382 1.00 66.38 94 GLN A CA 1
ATOM 712 C C . GLN A 1 94 ? 53.551 -5.003 -17.120 1.00 66.38 94 GLN A C 1
ATOM 714 O O . GLN A 1 94 ? 53.594 -6.159 -16.690 1.00 66.38 94 GLN A O 1
ATOM 719 N N . PRO A 1 95 ? 54.132 -4.656 -18.282 1.00 65.88 95 PRO A N 1
ATOM 720 C CA . PRO A 1 95 ? 54.976 -5.593 -19.002 1.00 65.88 95 PRO A CA 1
ATOM 721 C C . PRO A 1 95 ? 56.108 -6.032 -18.075 1.00 65.88 95 PRO A C 1
ATOM 723 O O . PRO A 1 95 ? 56.680 -5.194 -17.372 1.00 65.88 95 PRO A O 1
ATOM 726 N N . ASP A 1 96 ? 56.378 -7.340 -18.045 1.00 69.75 96 ASP A N 1
ATOM 727 C CA . ASP A 1 96 ? 57.449 -7.905 -17.227 1.00 69.75 96 ASP A CA 1
ATOM 728 C C . ASP A 1 96 ? 58.745 -7.113 -17.474 1.00 69.75 96 ASP A C 1
ATOM 730 O O . ASP A 1 96 ? 59.060 -6.811 -18.634 1.00 69.75 96 ASP A O 1
ATOM 734 N N . PRO A 1 97 ? 59.502 -6.746 -16.421 1.00 72.12 97 PRO A N 1
ATOM 735 C CA . PRO A 1 97 ? 60.775 -6.070 -16.612 1.00 72.12 97 PRO A CA 1
ATOM 736 C C . PRO A 1 97 ? 61.686 -6.943 -17.492 1.00 72.12 97 PRO A C 1
ATOM 738 O O . PRO A 1 97 ? 61.678 -8.173 -17.352 1.00 72.12 97 PRO A O 1
ATOM 741 N N . PRO A 1 98 ? 62.470 -6.346 -18.412 1.00 67.00 98 PRO A N 1
ATOM 742 C CA . PRO A 1 98 ? 63.322 -7.115 -19.308 1.00 67.00 98 PRO A CA 1
ATOM 743 C C . PRO A 1 98 ? 64.277 -7.986 -18.488 1.00 67.00 98 PRO A C 1
ATOM 745 O O . PRO A 1 98 ? 64.948 -7.499 -17.573 1.00 67.00 98 PRO A O 1
ATOM 748 N N . ARG A 1 99 ? 64.324 -9.290 -18.805 1.00 65.75 99 ARG A N 1
ATOM 749 C CA . ARG A 1 99 ? 65.264 -10.220 -18.162 1.00 65.75 99 ARG A CA 1
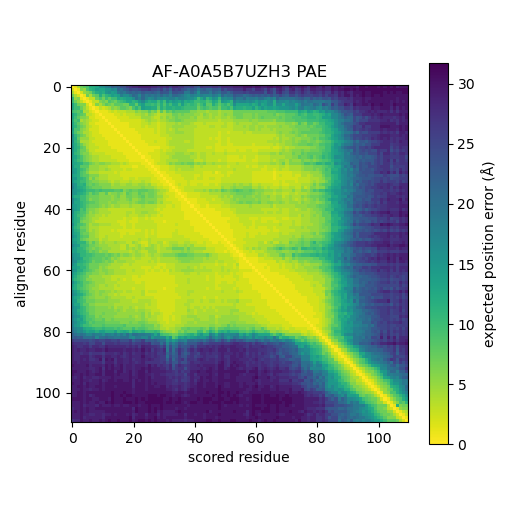ATOM 750 C C . ARG A 1 99 ? 66.680 -9.666 -18.321 1.00 65.75 99 ARG A C 1
ATOM 752 O O . ARG A 1 99 ? 67.051 -9.334 -19.448 1.00 65.75 99 ARG A O 1
ATOM 759 N N . PRO A 1 100 ? 67.491 -9.621 -17.250 1.00 61.94 100 PRO A N 1
ATOM 760 C CA . PRO A 1 100 ? 68.892 -9.274 -17.397 1.00 61.94 100 PRO A CA 1
ATOM 761 C C . PRO A 1 100 ? 69.543 -10.292 -18.337 1.00 61.94 100 PRO A C 1
ATOM 763 O O . PRO A 1 100 ? 69.516 -11.500 -18.086 1.00 61.94 100 PRO A O 1
ATOM 766 N N . THR A 1 101 ? 70.103 -9.803 -19.443 1.00 60.84 101 THR A N 1
ATOM 767 C CA . THR A 1 101 ? 70.964 -10.594 -20.318 1.00 60.84 101 THR A CA 1
ATOM 768 C C . THR A 1 101 ? 72.186 -10.978 -19.501 1.00 60.84 101 THR A C 1
ATOM 770 O O . THR A 1 101 ? 73.032 -10.138 -19.191 1.00 60.84 101 THR A O 1
ATOM 773 N N . ARG A 1 102 ? 72.246 -12.244 -19.091 1.00 55.50 102 ARG A N 1
ATOM 774 C CA . ARG A 1 102 ? 73.403 -12.813 -18.406 1.00 55.50 102 ARG A CA 1
ATOM 775 C C . ARG A 1 102 ? 74.540 -12.904 -19.428 1.00 55.50 102 ARG A C 1
ATOM 777 O O . ARG A 1 102 ? 74.653 -13.900 -20.132 1.00 55.50 102 ARG A O 1
ATOM 784 N N . SER A 1 103 ? 75.308 -11.824 -19.554 1.00 55.28 103 SER A N 1
ATOM 785 C CA . SER A 1 103 ? 76.573 -11.813 -20.285 1.00 55.28 103 SER A CA 1
ATOM 786 C C . SER A 1 103 ? 77.608 -12.584 -19.471 1.00 55.28 103 SER A C 1
ATOM 788 O O . SER A 1 103 ? 77.786 -12.306 -18.288 1.00 55.28 103 SER A O 1
ATOM 790 N N . ASP A 1 104 ? 78.228 -13.553 -20.137 1.00 55.88 104 ASP A N 1
ATOM 791 C CA . ASP A 1 104 ? 79.479 -14.248 -19.834 1.00 55.88 104 ASP A CA 1
ATOM 792 C C . ASP A 1 104 ? 79.736 -14.765 -18.414 1.00 55.88 104 ASP A C 1
ATOM 794 O O . ASP A 1 104 ? 80.152 -14.059 -17.499 1.00 55.88 104 ASP A O 1
ATOM 798 N N . SER A 1 105 ? 79.671 -16.090 -18.289 1.00 58.09 105 SER A N 1
ATOM 799 C CA . SER A 1 105 ? 80.570 -16.810 -17.393 1.00 58.09 105 SER A CA 1
ATOM 800 C C . SER A 1 105 ? 81.030 -18.087 -18.102 1.00 58.09 105 SER A C 1
ATOM 802 O O . SER A 1 105 ? 80.203 -18.978 -18.319 1.00 58.09 105 SER A O 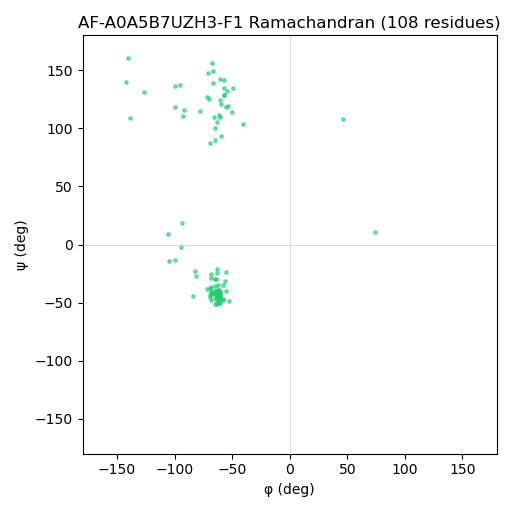1
ATOM 804 N N . PRO A 1 106 ? 82.305 -18.183 -18.527 1.00 53.84 106 P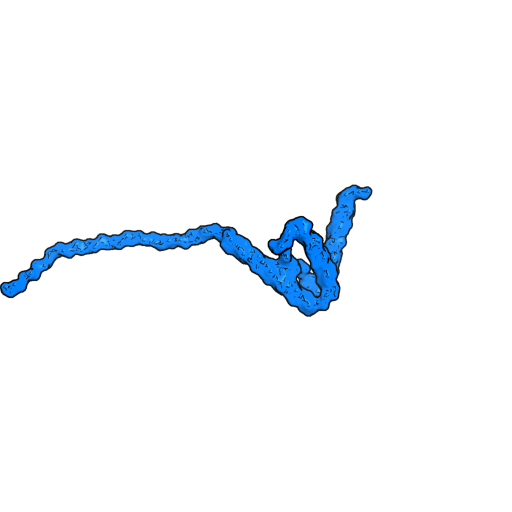RO A N 1
ATOM 805 C CA . PRO A 1 106 ? 82.812 -19.378 -19.174 1.00 53.84 106 PRO A CA 1
ATOM 806 C C . PRO A 1 106 ? 83.093 -20.419 -18.091 1.00 53.84 106 PRO A C 1
ATOM 808 O O . PRO A 1 106 ? 83.961 -20.236 -17.239 1.00 53.84 106 PRO A O 1
ATOM 811 N N . TYR A 1 107 ? 82.344 -21.516 -18.114 1.00 52.56 107 TYR A N 1
ATOM 812 C CA . TYR A 1 107 ? 82.707 -22.720 -17.378 1.00 52.56 107 TYR A CA 1
ATOM 813 C C . TYR A 1 107 ? 83.514 -23.616 -18.322 1.00 52.56 107 TYR A C 1
ATOM 815 O O . TYR A 1 107 ? 82.966 -24.136 -19.293 1.00 52.56 107 TYR A O 1
ATOM 823 N N . VAL A 1 108 ? 84.813 -23.766 -18.057 1.00 53.81 108 VAL A N 1
ATOM 824 C CA . VAL A 1 108 ? 85.674 -24.770 -18.700 1.00 53.81 108 VAL A CA 1
ATOM 825 C C . VAL A 1 108 ? 85.809 -25.942 -17.728 1.00 53.81 108 VAL A C 1
ATOM 827 O O . VAL A 1 108 ? 86.324 -25.725 -16.629 1.00 53.81 108 VAL A O 1
ATOM 830 N N . PRO A 1 109 ? 85.361 -27.161 -18.073 1.00 54.62 109 PRO A N 1
ATOM 831 C CA . PRO A 1 109 ? 85.677 -28.334 -17.280 1.00 54.62 109 PRO A CA 1
ATOM 832 C C . PRO A 1 109 ? 86.899 -29.087 -17.835 1.00 54.62 109 PRO A C 1
ATOM 834 O O . PRO A 1 109 ? 86.973 -29.342 -19.036 1.00 54.62 109 PRO A O 1
ATOM 837 N N . VAL A 1 110 ? 87.740 -29.499 -16.875 1.00 55.12 110 VAL A N 1
ATOM 838 C CA . VAL A 1 110 ? 88.827 -30.507 -16.869 1.00 55.12 110 VAL A CA 1
ATOM 839 C C . VAL A 1 110 ? 90.115 -30.169 -17.615 1.00 55.12 110 VAL A C 1
ATOM 841 O O . VAL A 1 110 ? 90.135 -30.194 -18.861 1.00 55.12 110 VAL A O 1
#

Secondary structure (DSSP, 8-state):
--HHHHHHHHHHHHHHHHHHHHHHHSS------TTS-TTTHHHHHHHHHHHHTTS-HHHHHHHHHHHHHHHHHHHHHHHHHT-----------PPPPPPP----------